Protein 3P1G (pdb70)

CATH classification: 3.30.420.10

Radius of gyration: 14.92 Å; Cα contacts (8 Å, |Δi|>4): 410; chains: 1; bounding box: 41×33×26 Å

Sequence (157 aa):
AETHGTRPDLTTDQPIPDADYTWYTDGSSFLQEGQRRAGAAVTTETEEVIWARALPAGTSAQRAEELIALTQALKMAEGKKLNVYTDSRYAFATAHVHSEGREIKNKNEILLALLKALFLPKRLSSIIHCPGHHQKGNSAEEARRGNRMADDQAARREAAMKAVVLET

InterPro domains:
  IPR000477 Reverse transcriptase domain [PF00078] (758-928)
  IPR000477 Reverse transcriptase domain [PS50878] (739-930)
  IPR000840 Gamma-retroviral matrix protein [PF01140] (2-110)
  IPR001584 Integrase, catalytic core [PF00665] (1444-1541)
  IPR001584 Integrase, catalytic core [PS50994] (1442-1600)
  IPR001878 Zinc finger, CCHC-type [PF00098] (501-517)
  IPR001878 Zinc finger, CCHC-type [PS50158] (502-517)
  IPR001878 Zinc finger, CCHC-type [SM00343] (501-517)
  IPR001969 Aspartic peptidase, active site [PS00141] (561-572)
  IPR001995 Peptidase A2A, retrovirus, catalytic [PS50175] (559-629)
  IPR002079 Gag polyprotein, inner coat protein p12 [PF01141] (130-213)
  IPR002156 Ribonuclease H domain [PF00075] (1175-1317)
  IPR002156 Ribonuclease H domain [PS50879] (1172-1318)
  IPR003036 Core shell protein Gag P30 [PF02093] (231-431)
  IPR008919 Retrovirus capsid, N-terminal [G3DSA:1.10.375.10] (214-344)
  IPR008919 Retrovirus capsid, N-terminal [SSF47943] (215-344)
  IPR0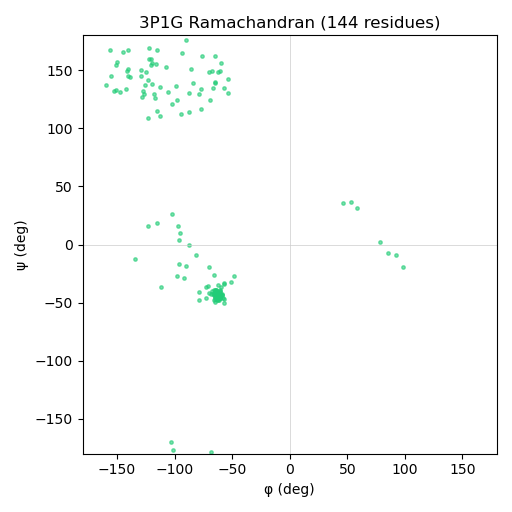10999 Retroviral matrix protein [SSF47836] (1-103)
  IPR012337 Ribonuclease H-like superfamily [SSF53098] (1176-1319)
  IPR012337 Ribonuclease H-like superfamily [SSF53098] (1440-1599)
  IPR018061 Retropepsins [PF00077] (547-638)

GO terms:
  GO:0042802 identical protein binding (F, IPI)

B-factor: mean 28.24, std 13.04, range [12.8, 76.07]

Organism: Xenotropic MuLV-related virus (isolate VP62) (NCBI:txid373193)

Structure (mmCIF, N/CA/C/O backbone):
data_3P1G
#
_entry.id   3P1G
#
_cell.length_a   37.530
_cell.length_b   37.530
_cell.length_c   100.720
_cell.angle_alpha   90.00
_cell.angle_beta   90.00
_cell.angle_gamma   90.00
#
_symmetry.space_group_name_H-M   'P 41'
#
loop_
_entity.id
_entity.type
_entity.pdbx_description
1 polymer 'Xenotropic Murine Leukemia Virus-Related Virus (XMRV) RNase H Domain'
2 non-polymer 'MAGNESIUM ION'
3 water water
#
loop_
_atom_site.group_PDB
_atom_site.id
_atom_site.type_symbol
_atom_site.label_atom_id
_atom_site.label_alt_id
_atom_site.label_comp_id
_atom_site.label_asym_id
_atom_site.label_entity_id
_atom_site.label_seq_id
_atom_site.pdbx_PDB_ins_code
_atom_site.Cartn_x
_atom_site.Cartn_y
_atom_site.Cartn_z
_atom_site.occupancy
_atom_site.B_iso_or_equiv
_atom_site.auth_seq_id
_atom_site.auth_comp_id
_atom_site.auth_asym_id
_atom_site.auth_atom_id
_atom_site.pdbx_PDB_model_num
ATOM 1 N N . ALA A 1 5 ? 11.392 1.741 35.659 1.00 62.74 500 ALA A N 1
ATOM 2 C CA . ALA A 1 5 ? 11.173 0.359 35.248 1.00 62.14 500 ALA A CA 1
ATOM 3 C C . ALA A 1 5 ? 10.828 -0.520 36.446 1.00 60.72 500 ALA A C 1
ATOM 4 O O . ALA A 1 5 ? 11.567 -0.560 37.432 1.00 61.06 500 ALA A O 1
ATOM 6 N N . GLU A 1 6 ? 9.702 -1.223 36.355 1.00 57.21 501 GLU A N 1
ATOM 7 C CA . GLU A 1 6 ? 9.242 -2.087 37.440 1.00 53.47 501 GLU A CA 1
ATOM 8 C C . GLU A 1 6 ? 10.266 -3.167 37.764 1.00 52.35 501 GLU A C 1
ATOM 9 O O . GLU A 1 6 ? 11.090 -3.522 36.921 1.00 51.91 501 GLU A O 1
ATOM 15 N N . THR A 1 7 ? 10.221 -3.678 38.991 1.00 50.55 502 THR A N 1
ATOM 16 C CA . THR A 1 7 ? 11.157 -4.713 39.418 1.00 48.67 502 THR A CA 1
ATOM 17 C C . THR A 1 7 ? 10.420 -5.977 39.853 1.00 44.46 502 THR A C 1
ATOM 18 O O . THR A 1 7 ? 9.233 -5.935 40.184 1.00 43.39 502 THR A O 1
ATOM 22 N N . HIS A 1 8 ? 11.138 -7.096 39.857 1.00 37.50 503 HIS A N 1
ATOM 23 C CA . HIS A 1 8 ? 10.559 -8.392 40.191 1.00 31.05 503 HIS A CA 1
ATOM 24 C C . HIS A 1 8 ? 9.325 -8.662 39.333 1.00 27.66 503 HIS A C 1
ATOM 25 O O . HIS A 1 8 ? 8.359 -9.245 39.802 1.00 26.44 503 HIS A O 1
ATOM 32 N N . GLY A 1 9 ? 9.364 -8.230 38.073 1.00 27.09 504 GLY A N 1
ATOM 33 C CA . GLY A 1 9 ? 8.282 -8.492 37.135 1.00 25.94 504 GLY A CA 1
ATOM 34 C C . GLY A 1 9 ? 8.616 -9.601 36.156 1.00 25.73 504 GLY A C 1
ATOM 35 O O . GLY A 1 9 ? 9.617 -10.301 36.316 1.00 26.32 504 GLY A O 1
ATOM 36 N N . THR A 1 10 ? 7.779 -9.770 35.135 1.00 21.68 505 THR A N 1
ATOM 37 C CA . THR A 1 10 ? 8.014 -10.794 34.128 1.00 22.50 505 THR A CA 1
ATOM 38 C C . THR A 1 10 ? 8.367 -10.217 32.767 1.00 22.54 505 THR A C 1
ATOM 39 O O . THR A 1 10 ? 9.283 -10.699 32.089 1.00 22.73 505 THR A O 1
ATOM 43 N N . ARG A 1 11 ? 7.735 -9.097 32.428 1.00 19.55 506 ARG A N 1
ATOM 44 C CA . ARG A 1 11 ? 8.071 -8.422 31.181 1.00 18.30 506 ARG A CA 1
ATOM 45 C C . ARG A 1 11 ? 8.722 -7.123 31.643 1.00 18.57 506 ARG A C 1
ATOM 46 O O . ARG A 1 11 ? 8.060 -6.253 32.210 1.00 19.26 506 ARG A O 1
ATOM 54 N N . PRO A 1 12 ? 10.039 -6.996 31.427 1.00 18.94 507 PRO A N 1
ATOM 55 C CA . PRO A 1 12 ? 10.777 -5.864 31.991 1.00 20.44 507 PRO A CA 1
ATOM 56 C C . PRO A 1 12 ? 10.265 -4.471 31.601 1.00 22.14 507 PRO A C 1
ATOM 57 O O . PRO A 1 12 ? 10.348 -3.562 32.430 1.00 23.12 507 PRO A O 1
ATOM 61 N N . ASP A 1 13 ? 9.726 -4.297 30.396 1.00 19.18 508 ASP A N 1
ATOM 62 C CA . ASP A 1 13 ? 9.274 -2.960 29.980 1.00 20.42 508 ASP A CA 1
ATOM 63 C C . ASP A 1 13 ? 7.773 -2.686 30.201 1.00 20.78 508 ASP A C 1
ATOM 64 O O . ASP A 1 13 ? 7.234 -1.670 29.737 1.00 22.14 508 ASP A O 1
ATOM 69 N N . LEU A 1 14 ? 7.105 -3.581 30.920 1.00 19.98 509 LEU A N 1
ATOM 70 C CA . LEU A 1 14 ? 5.697 -3.388 31.249 1.00 18.29 509 LEU A CA 1
ATOM 71 C C . LEU A 1 14 ? 5.553 -2.195 32.183 1.00 19.98 509 LEU A C 1
ATOM 72 O O . LEU A 1 14 ? 6.311 -2.058 33.145 1.00 23.07 509 LEU A O 1
ATOM 77 N N . THR A 1 15 ? 4.583 -1.330 31.904 1.00 19.12 510 THR A N 1
ATOM 78 C CA A THR A 1 15 ? 4.275 -0.190 32.765 0.52 19.87 510 THR A CA 1
ATOM 79 C CA B THR A 1 15 ? 4.297 -0.232 32.814 0.48 20.12 510 THR A CA 1
ATOM 80 C C . THR A 1 15 ? 2.827 -0.271 33.247 1.00 18.01 510 THR A C 1
ATOM 81 O O . THR A 1 15 ? 2.064 -1.114 32.786 1.00 17.49 510 THR A O 1
ATOM 88 N N . ASP A 1 16 ? 2.452 0.612 34.168 1.00 19.80 511 ASP A N 1
ATOM 89 C CA . ASP A 1 16 ? 1.089 0.624 34.706 1.00 19.45 511 ASP A CA 1
ATOM 90 C C . ASP A 1 16 ? 0.407 1.970 34.530 1.00 19.86 511 ASP A C 1
ATOM 91 O O . ASP A 1 16 ? -0.616 2.246 35.155 1.00 22.32 511 ASP A O 1
ATOM 96 N N . GLN A 1 17 ? 0.974 2.802 33.664 1.00 24.59 512 GLN A N 1
ATOM 97 C CA . GLN A 1 17 ? 0.359 4.072 33.301 1.00 28.14 512 GLN A CA 1
ATOM 98 C C . GLN A 1 17 ? 0.220 4.121 31.786 1.00 27.40 512 GLN A C 1
ATOM 99 O O . GLN A 1 17 ? 1.038 3.553 31.070 1.00 25.23 512 GLN A O 1
ATOM 105 N N . PRO A 1 18 ? -0.818 4.802 31.294 1.00 28.49 513 PRO A N 1
ATOM 106 C CA . PRO A 1 18 ? -1.078 4.812 29.851 1.00 28.27 513 PRO A CA 1
ATOM 107 C C . PRO A 1 18 ? 0.114 5.322 29.048 1.00 28.51 513 PRO A C 1
ATOM 108 O O . PRO A 1 18 ? 0.716 6.338 29.405 1.00 28.93 513 PRO A O 1
ATOM 112 N N . ILE A 1 19 ? 0.445 4.619 27.971 1.00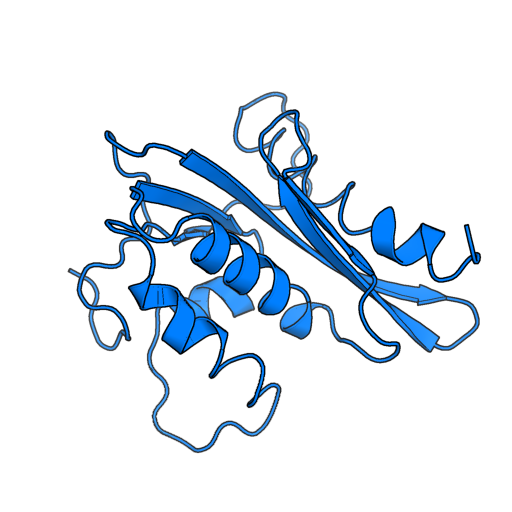 27.47 514 ILE A N 1
ATOM 113 C CA . ILE A 1 19 ? 1.483 5.068 27.053 1.00 30.57 514 ILE A CA 1
ATOM 114 C C . ILE A 1 19 ? 0.849 5.992 26.017 1.00 32.21 514 ILE A C 1
ATOM 115 O O . ILE A 1 19 ? -0.179 5.663 25.432 1.00 32.63 514 ILE A O 1
ATOM 120 N N . PRO A 1 20 ? 1.454 7.168 25.804 1.00 34.00 515 PRO A N 1
ATOM 121 C CA . PRO A 1 20 ? 0.922 8.206 24.914 1.00 35.44 515 PRO A CA 1
ATOM 122 C C . PRO A 1 20 ? 0.694 7.727 23.483 1.00 35.65 515 PRO A C 1
ATOM 123 O O . PRO A 1 20 ? -0.243 8.179 22.824 1.00 38.34 515 PRO A O 1
ATOM 127 N N . ASP A 1 21 ? 1.546 6.826 23.012 1.00 35.25 516 ASP A N 1
ATOM 128 C CA . ASP A 1 21 ? 1.540 6.426 21.610 1.00 35.03 516 ASP A CA 1
ATOM 129 C C . ASP A 1 21 ? 0.866 5.076 21.384 1.00 30.70 516 ASP A C 1
ATOM 130 O O . ASP A 1 21 ? 1.165 4.384 20.418 1.00 29.52 516 ASP A O 1
ATOM 135 N N . ALA A 1 22 ? -0.049 4.704 22.272 1.00 26.38 517 ALA A N 1
ATOM 136 C CA . ALA A 1 22 ? -0.754 3.438 22.127 1.00 22.22 517 ALA A CA 1
ATOM 137 C C . ALA A 1 22 ? -1.625 3.436 20.883 1.00 21.08 517 ALA A C 1
ATOM 138 O O . ALA A 1 22 ? -2.283 4.438 20.573 1.00 21.67 517 ALA A O 1
ATOM 140 N N . ASP A 1 23 ? -1.630 2.307 20.182 1.00 19.36 518 ASP A N 1
ATOM 141 C CA . ASP A 1 23 ? -2.585 2.078 19.101 1.00 19.57 518 ASP A CA 1
ATOM 142 C C . ASP A 1 23 ? -3.964 1.834 19.694 1.00 18.14 518 ASP A C 1
ATOM 143 O O . ASP A 1 23 ? -4.954 2.409 19.237 1.00 20.93 518 ASP A O 1
ATOM 148 N N . TYR A 1 24 ? -4.020 0.984 20.724 1.00 17.73 519 TYR A N 1
ATOM 149 C CA . TYR A 1 24 ? -5.288 0.508 21.256 1.00 17.26 519 TYR A CA 1
ATOM 150 C C . TYR A 1 24 ? -5.406 0.816 22.733 1.00 17.39 519 TYR A C 1
ATOM 151 O O . TYR A 1 24 ? -4.437 0.712 23.480 1.00 17.37 519 TYR A O 1
ATOM 160 N N . THR A 1 25 ? -6.611 1.189 23.134 1.00 17.73 520 THR A N 1
ATOM 161 C CA . THR A 1 25 ? -6.965 1.338 24.532 1.00 17.45 520 THR A CA 1
ATOM 162 C C . THR A 1 25 ? -8.163 0.442 24.794 1.00 16.20 520 THR A C 1
ATOM 163 O O . THR A 1 25 ? -9.287 0.718 24.333 1.00 17.30 520 THR A O 1
ATOM 167 N N . TRP A 1 26 ? -7.915 -0.637 25.533 1.00 15.84 521 TRP A N 1
ATOM 168 C CA . TRP A 1 26 ? -8.922 -1.668 25.738 1.00 14.93 521 TRP A CA 1
ATOM 169 C C . TRP A 1 26 ? -9.215 -1.879 27.213 1.00 13.99 521 TRP A C 1
ATOM 170 O O . TRP A 1 26 ? -8.407 -1.535 28.078 1.00 14.95 521 TRP A O 1
ATOM 181 N N . TYR A 1 27 ? -10.380 -2.459 27.476 1.00 13.30 522 TYR A N 1
ATOM 182 C CA . TYR A 1 27 ? -10.852 -2.728 28.833 1.00 13.15 522 TYR A CA 1
ATOM 183 C C . TYR A 1 27 ? -11.193 -4.197 28.939 1.00 13.53 522 TYR A C 1
ATOM 184 O O . TYR A 1 27 ? -11.799 -4.768 28.033 1.00 14.81 522 TYR A O 1
ATOM 193 N N . THR A 1 28 ? -10.806 -4.821 30.039 1.00 15.15 523 THR A N 1
ATOM 194 C CA . THR A 1 28 ? -11.099 -6.235 30.209 1.00 15.19 523 THR A CA 1
ATOM 195 C C . THR A 1 28 ? -11.937 -6.472 31.451 1.00 15.31 523 THR A C 1
ATOM 196 O O . THR A 1 28 ? -11.896 -5.694 32.412 1.00 19.80 523 THR A O 1
ATOM 200 N N . ASP A 1 29 ? -12.690 -7.565 31.437 1.00 15.48 524 ASP A N 1
ATOM 201 C CA . ASP A 1 29 ? -13.435 -7.972 32.615 1.00 16.40 524 ASP A CA 1
ATOM 202 C C . ASP A 1 29 ? -13.693 -9.464 32.592 1.00 16.63 524 ASP A C 1
ATOM 203 O O . ASP A 1 29 ? -13.884 -10.059 31.527 1.00 16.70 524 ASP A O 1
ATOM 208 N N . GLY A 1 30 ? -13.669 -10.066 33.776 1.00 17.42 525 GLY A N 1
ATOM 209 C CA . GLY A 1 30 ? -14.118 -11.430 33.967 1.00 17.85 525 GLY A CA 1
ATOM 210 C C . GLY A 1 30 ? -15.295 -11.394 34.918 1.00 21.58 525 GLY A C 1
ATOM 211 O O . GLY A 1 30 ? -15.220 -10.758 35.975 1.00 24.13 525 GLY A O 1
ATOM 212 N N . SER A 1 31 ? -16.383 -12.053 34.528 1.00 20.16 526 SER A N 1
ATOM 213 C CA . SER A 1 31 ? -17.606 -12.113 35.327 1.00 21.93 526 SER A CA 1
ATOM 214 C C . SER A 1 31 ? -17.817 -13.541 35.822 1.00 22.38 526 SER A C 1
ATOM 215 O O . SER A 1 31 ? -17.630 -14.486 35.071 1.00 23.41 526 SER A O 1
ATOM 218 N N . SER A 1 32 ? -18.165 -13.692 37.097 1.00 21.03 527 SER A N 1
ATOM 219 C CA . SER A 1 32 ? -18.481 -14.998 37.660 1.00 24.11 527 SER A CA 1
ATOM 220 C C . SER A 1 32 ? -19.631 -14.855 38.654 1.00 24.07 527 SER A C 1
ATOM 221 O O . SER A 1 32 ? -19.640 -13.948 39.487 1.00 27.07 527 SER A O 1
ATOM 224 N N . PHE A 1 33 ? -20.608 -15.743 38.559 1.00 22.95 528 PHE A N 1
ATOM 225 C CA . PHE A 1 33 ? -21.793 -15.643 39.403 1.00 20.81 528 PHE A CA 1
ATOM 226 C C . PHE A 1 33 ? -22.422 -17.018 39.532 1.00 20.91 528 PHE A C 1
ATOM 227 O O . PHE A 1 33 ? -22.067 -17.934 38.802 1.00 22.77 528 PHE A O 1
ATOM 235 N N . LEU A 1 34 ? -23.355 -17.173 40.462 1.00 20.86 529 LEU A N 1
ATOM 236 C CA . LEU A 1 34 ? -24.026 -18.460 40.620 1.00 22.39 529 LEU A CA 1
ATOM 237 C C . LEU A 1 34 ? -25.378 -18.446 39.917 1.00 24.06 529 LEU A C 1
ATOM 238 O O . LEU A 1 34 ? -26.117 -17.479 40.011 1.00 24.50 529 LEU A O 1
ATOM 243 N N . GLN A 1 35 ? -25.688 -19.518 39.202 1.00 27.90 530 GLN A N 1
ATOM 244 C CA . GLN A 1 35 ? -26.961 -19.615 38.504 1.00 34.80 530 GLN A CA 1
ATOM 245 C C . GLN A 1 35 ? -27.411 -21.058 38.484 1.00 39.28 530 GLN A C 1
ATOM 246 O O . GLN A 1 35 ? -26.635 -21.950 38.136 1.00 38.51 530 GLN A O 1
ATOM 252 N N . GLU A 1 36 ? -28.667 -21.283 38.854 1.00 44.19 531 GLU A N 1
ATOM 253 C CA . GLU A 1 36 ? -29.194 -22.633 38.986 1.00 49.30 531 GLU A CA 1
ATOM 254 C C . GLU A 1 36 ? -28.265 -23.575 39.750 1.00 49.05 531 GLU A C 1
ATOM 255 O O . GLU A 1 36 ? -28.123 -24.742 39.396 1.00 48.82 531 GLU A O 1
ATOM 261 N N . GLY A 1 37 ? -27.572 -23.055 40.746 1.00 47.72 532 GLY A N 1
ATOM 262 C CA . GLY A 1 37 ? -26.757 -23.880 41.622 1.00 46.66 532 GLY A CA 1
ATOM 263 C C . GLY A 1 37 ? -25.268 -23.936 41.317 1.00 46.18 532 GLY A C 1
ATOM 264 O O . GLY A 1 37 ? -24.481 -24.304 42.188 1.00 47.59 532 GLY A O 1
ATOM 265 N N . GLN A 1 38 ? -24.869 -23.578 40.099 1.00 42.11 533 GLN A N 1
ATOM 266 C CA . GLN A 1 38 ? -23.464 -23.698 39.702 1.00 39.15 533 GLN A CA 1
ATOM 267 C C . GLN A 1 38 ? -22.826 -22.350 39.390 1.00 34.17 533 GLN A C 1
ATOM 268 O O . GLN A 1 38 ? -23.515 -21.403 39.023 1.00 29.79 533 GLN A O 1
ATOM 274 N N . ARG A 1 39 ? -21.505 -22.279 39.519 1.00 31.91 534 ARG A N 1
ATOM 275 C CA . ARG A 1 39 ? -20.788 -21.058 39.178 1.00 28.75 534 ARG A CA 1
ATOM 276 C C . ARG A 1 39 ? -20.596 -20.932 37.673 1.00 26.06 534 ARG A C 1
ATOM 277 O O . ARG A 1 39 ? -20.135 -21.865 37.014 1.00 25.91 534 ARG A O 1
ATOM 285 N N . ARG A 1 40 ? -20.959 -19.771 37.142 1.00 22.05 535 ARG A N 1
ATOM 286 C CA . ARG A 1 40 ? -20.881 -19.498 35.710 1.00 22.04 535 ARG A CA 1
ATOM 287 C C . ARG A 1 40 ? -19.955 -18.324 35.507 1.00 21.34 535 ARG A C 1
ATOM 288 O O . ARG A 1 40 ? -19.780 -17.516 36.415 1.00 24.03 535 ARG A O 1
ATOM 296 N N . ALA A 1 41 ? -19.376 -18.210 34.317 1.00 20.54 536 ALA A N 1
ATOM 297 C CA . ALA A 1 41 ? -18.413 -17.143 34.067 1.00 18.75 536 ALA A CA 1
ATOM 298 C C . ALA A 1 41 ? -18.383 -16.683 32.616 1.00 18.10 536 ALA A C 1
ATOM 299 O O . ALA A 1 41 ? -18.771 -17.409 31.701 1.00 19.95 536 ALA A O 1
ATOM 301 N N . GLY A 1 42 ? -17.918 -15.456 32.423 1.00 17.29 537 GLY A N 1
ATOM 302 C CA . GLY A 1 42 ? -17.685 -14.922 31.095 1.00 17.96 537 GLY A CA 1
ATOM 303 C C . GLY A 1 42 ? -16.473 -14.014 31.134 1.00 16.13 537 GLY A C 1
ATOM 304 O O . GLY A 1 42 ? -16.010 -13.606 32.202 1.00 16.81 537 GLY A O 1
ATOM 305 N N . ALA A 1 43 ? -15.955 -13.689 29.958 1.00 16.33 538 ALA A N 1
ATOM 306 C CA . ALA A 1 43 ? -14.819 -12.782 29.852 1.00 15.05 538 ALA A CA 1
ATOM 307 C C . ALA A 1 43 ? -15.008 -11.886 28.641 1.00 14.64 538 ALA A C 1
ATOM 308 O O . ALA A 1 43 ? -15.625 -12.291 27.653 1.00 17.26 538 ALA A O 1
ATOM 310 N N . ALA 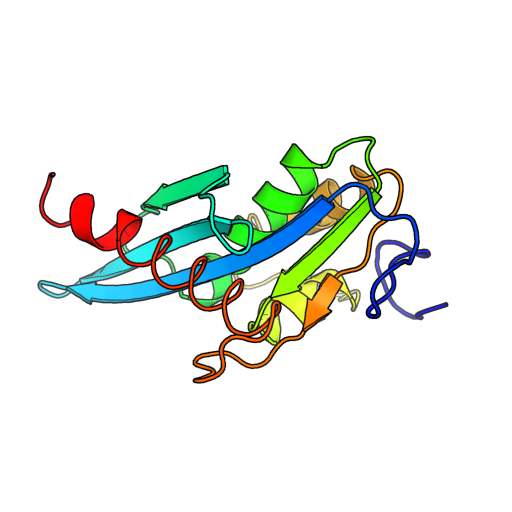A 1 44 ? -14.489 -10.666 28.707 1.00 13.22 539 ALA A N 1
ATOM 311 C CA . ALA A 1 44 ? -14.620 -9.745 27.578 1.00 14.14 539 ALA A CA 1
ATOM 312 C C . ALA A 1 44 ? -13.468 -8.766 27.489 1.00 14.05 539 ALA A C 1
ATOM 313 O O . ALA A 1 44 ? -12.826 -8.423 28.485 1.00 14.22 539 ALA A O 1
ATOM 315 N N . VAL A 1 45 ? -13.250 -8.306 26.261 1.00 14.89 540 VAL A N 1
ATOM 316 C CA . VAL A 1 45 ? -12.323 -7.242 25.945 1.00 14.18 540 VAL A CA 1
ATOM 317 C C . VAL A 1 45 ? -13.112 -6.240 25.112 1.00 13.60 540 VAL A C 1
ATOM 318 O O . VAL A 1 45 ? -13.729 -6.617 24.121 1.00 14.12 540 VAL A O 1
ATOM 322 N N . THR A 1 46 ? -13.115 -4.971 25.516 1.00 13.88 541 THR A N 1
ATOM 323 C CA . THR A 1 46 ? -13.924 -3.968 24.829 1.00 16.06 541 THR A CA 1
ATOM 324 C C . THR A 1 46 ? -13.206 -2.633 24.684 1.00 15.94 541 THR A C 1
ATOM 325 O O . THR A 1 46 ? -12.162 -2.410 25.297 1.00 15.99 541 THR A O 1
ATOM 329 N N . THR A 1 47 ? -13.759 -1.753 23.850 1.00 15.99 542 THR A N 1
ATOM 330 C CA . THR A 1 47 ? -13.408 -0.339 23.938 1.00 18.65 542 THR A CA 1
ATOM 331 C C . THR A 1 47 ? -14.567 0.330 24.666 1.00 22.46 542 THR A C 1
ATOM 332 O O . THR A 1 47 ? -15.434 -0.355 25.210 1.00 21.97 542 THR A O 1
ATOM 336 N N . GLU A 1 48 ? -14.556 1.619 24.833 1.00 24.91 543 GLU A N 1
ATOM 337 C CA . GLU A 1 48 ? -15.714 2.307 25.387 1.00 26.73 543 GLU A CA 1
ATOM 338 C C . GLU A 1 48 ? -17.065 1.965 24.769 1.00 29.10 543 GLU A C 1
ATOM 339 O O . GLU A 1 48 ? -18.100 2.082 25.422 1.00 31.35 543 GLU A O 1
ATOM 345 N N . THR A 1 49 ? -17.061 1.551 23.506 1.00 29.58 544 THR A N 1
ATOM 346 C CA . THR A 1 49 ? -18.318 1.385 22.777 1.00 32.27 544 THR A CA 1
ATOM 347 C C . THR A 1 49 ? -18.428 0.081 21.979 1.00 32.31 544 THR A C 1
ATOM 348 O O . THR A 1 49 ? -19.528 -0.319 21.586 1.00 35.14 544 THR A O 1
ATOM 352 N N . GLU A 1 50 ? -17.323 -0.630 21.810 1.00 29.69 545 GLU A N 1
ATOM 353 C CA A GLU A 1 50 ? -17.344 -1.784 20.939 0.55 28.49 545 GLU A CA 1
ATOM 354 C CA B GLU A 1 50 ? -17.297 -1.783 20.923 0.45 28.63 545 GLU A CA 1
ATOM 355 C C . GLU A 1 50 ? -17.001 -2.995 21.721 1.00 26.92 545 GLU A C 1
ATOM 356 O O . GLU A 1 50 ? -16.034 -2.872 22.419 1.00 22.96 545 GLU A O 1
ATOM 367 N N . VAL A 1 51 ? -17.559 -4.163 21.441 1.00 24.07 546 VAL A N 1
ATOM 368 C CA . VAL A 1 51 ? -17.092 -5.416 21.988 1.00 21.52 546 VAL A CA 1
ATOM 369 C C . VAL A 1 51 ? -16.124 -6.064 21.030 1.00 21.08 546 VAL A C 1
ATOM 370 O O . VAL A 1 51 ? -16.487 -6.479 19.969 1.00 24.68 546 VAL A O 1
ATOM 374 N N . ILE A 1 52 ? -14.875 -6.147 21.416 1.00 19.55 547 ILE A N 1
ATOM 375 C CA . ILE A 1 52 ? -13.889 -6.768 20.551 1.00 18.69 547 ILE A CA 1
ATOM 376 C C . ILE A 1 52 ? -13.994 -8.286 20.643 1.00 19.20 547 ILE A C 1
ATOM 377 O O . ILE A 1 52 ? -13.922 -8.986 19.635 1.00 21.44 547 ILE A O 1
ATOM 382 N N . TRP A 1 53 ? -14.204 -8.788 21.856 1.00 17.82 548 TRP A N 1
ATOM 383 C CA . TRP A 1 53 ? -14.274 -10.223 22.084 1.00 17.09 548 TRP A CA 1
ATOM 384 C C . TRP A 1 53 ? -14.998 -10.476 23.394 1.00 16.91 548 TRP A C 1
ATOM 385 O O . TRP A 1 53 ? -14.772 -9.773 24.374 1.00 16.21 548 TRP A O 1
ATOM 396 N N . ALA A 1 54 ? -15.892 -11.456 23.400 1.00 16.49 549 ALA A N 1
ATOM 397 C CA . ALA A 1 54 ? -16.559 -11.852 24.629 1.00 16.06 549 ALA A CA 1
ATOM 398 C C . ALA A 1 54 ? -16.962 -13.312 24.518 1.00 16.45 549 ALA A C 1
ATOM 399 O O . ALA A 1 54 ? -17.516 -13.734 23.502 1.00 19.15 549 ALA A O 1
ATOM 401 N N . ARG A 1 55 ? -16.666 -14.090 25.551 1.00 17.08 550 ARG A N 1
ATOM 402 C CA . ARG A 1 55 ? -17.018 -15.513 25.531 1.00 16.42 550 ARG A CA 1
ATOM 403 C C . ARG A 1 55 ? -17.500 -15.965 26.883 1.00 18.44 550 ARG A C 1
ATOM 404 O O . ARG A 1 55 ? -16.991 -15.524 27.912 1.00 18.52 550 ARG A O 1
ATOM 412 N N . ALA A 1 56 ? -18.462 -16.876 26.880 1.00 16.78 551 ALA A N 1
ATOM 413 C CA . ALA A 1 56 ? -18.761 -17.635 28.085 1.00 18.66 551 ALA A CA 1
ATOM 414 C C . ALA A 1 56 ? -17.621 -18.620 28.379 1.00 18.22 551 ALA A C 1
ATOM 415 O O . ALA A 1 56 ? -16.960 -19.127 27.461 1.00 20.05 551 ALA A O 1
ATOM 417 N N . LEU A 1 57 ? -17.404 -18.889 29.660 1.00 18.50 552 LEU A N 1
ATOM 418 C CA . LEU A 1 57 ? -16.355 -19.801 30.110 1.00 18.82 552 LEU A CA 1
ATOM 419 C C . LEU A 1 57 ? -16.982 -21.022 30.793 1.00 19.28 552 LEU A C 1
ATOM 420 O O . LEU A 1 57 ? -18.177 -21.031 31.076 1.00 20.45 552 LEU A O 1
ATOM 425 N N . PRO A 1 58 ? -16.184 -22.075 31.035 1.00 22.36 553 PRO A N 1
ATOM 426 C CA . PRO A 1 58 ? -16.736 -23.285 31.658 1.00 22.80 553 PRO A CA 1
ATOM 427 C C . PRO A 1 58 ? -17.330 -23.072 33.045 1.00 23.53 553 PRO A C 1
ATOM 428 O O . PRO A 1 58 ? -16.865 -22.223 33.803 1.00 23.51 553 PRO A O 1
ATOM 432 N N . ALA A 1 59 ? -18.347 -23.861 33.379 1.00 24.80 554 ALA A N 1
ATOM 433 C CA . ALA A 1 59 ? -18.898 -23.847 34.726 1.00 26.27 554 ALA A CA 1
ATOM 434 C C . ALA A 1 59 ? -17.785 -24.084 35.746 1.00 27.47 554 ALA A C 1
ATOM 435 O O . ALA A 1 59 ? -16.870 -24.871 35.506 1.00 29.88 554 ALA A O 1
ATOM 437 N N . GLY A 1 60 ? -17.868 -23.406 36.883 1.00 25.72 555 GLY A N 1
ATOM 438 C CA . GLY A 1 60 ? -16.868 -23.549 37.923 1.00 28.21 555 GLY A CA 1
ATOM 439 C C . GLY A 1 60 ? -15.748 -22.533 37.814 1.00 27.00 555 GLY A C 1
ATOM 440 O O . GLY A 1 60 ? -14.923 -22.420 38.725 1.00 30.75 555 GLY A O 1
ATOM 441 N N . THR A 1 61 ? -15.711 -21.787 36.708 1.00 25.30 556 THR A N 1
ATOM 442 C CA . THR A 1 61 ? -14.652 -20.802 36.510 1.00 24.62 556 THR A CA 1
ATOM 443 C C . THR A 1 61 ? -14.837 -19.652 37.484 1.00 22.19 556 THR A C 1
ATOM 444 O O . THR A 1 61 ? -15.907 -19.034 37.527 1.00 22.01 556 THR A O 1
ATOM 448 N N . SER A 1 62 ? -1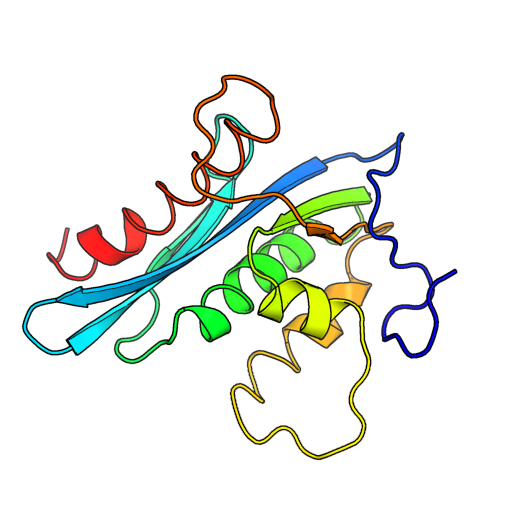3.797 -19.368 38.267 1.00 22.50 557 SER A N 1
ATOM 449 C CA . SER A 1 62 ? -13.846 -18.294 39.253 1.00 21.99 557 SER A CA 1
ATOM 450 C C . SER A 1 62 ? -13.719 -16.946 38.563 1.00 21.50 557 SER A C 1
ATOM 451 O O . SER A 1 62 ? -13.278 -16.867 37.406 1.00 21.29 557 SER A O 1
ATOM 454 N N . ALA A 1 63 ? -14.102 -15.886 39.272 1.00 23.32 558 ALA A N 1
ATOM 455 C CA . ALA A 1 63 ? -13.914 -14.530 38.770 1.00 22.64 558 ALA A CA 1
ATOM 456 C C . ALA A 1 63 ? -12.437 -14.258 38.497 1.00 22.79 558 ALA A C 1
ATOM 457 O O . ALA A 1 63 ? -12.093 -13.688 37.473 1.00 22.65 558 ALA A O 1
ATOM 459 N N . GLN A 1 64 ? -11.567 -14.676 39.412 1.00 22.17 559 GLN A N 1
ATOM 460 C CA . GLN A 1 64 ? -10.127 -14.483 39.236 1.00 22.20 559 GLN A CA 1
ATOM 461 C C . GLN A 1 64 ? -9.622 -15.135 37.958 1.00 20.36 559 GLN A C 1
ATOM 462 O O . GLN A 1 64 ? -8.851 -14.540 37.198 1.00 17.81 559 GLN A O 1
ATOM 468 N N . ARG A 1 65 ? -10.045 -16.368 37.719 1.00 19.16 560 ARG A N 1
ATOM 469 C CA . ARG A 1 65 ? -9.621 -17.048 36.516 1.00 18.33 560 ARG A CA 1
ATOM 470 C C . ARG A 1 65 ? -10.172 -16.357 35.270 1.00 17.78 560 ARG A C 1
ATOM 471 O O . ARG A 1 65 ? -9.457 -16.187 34.290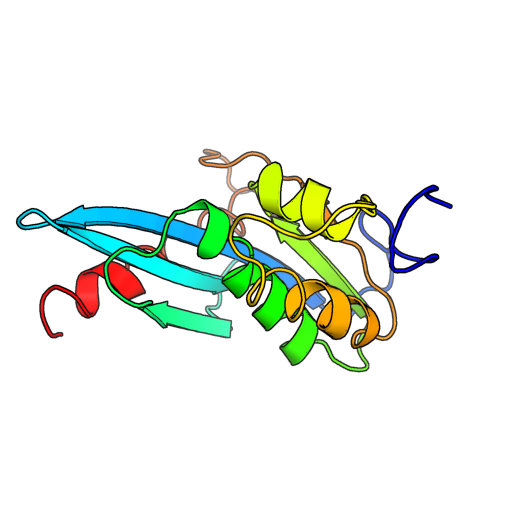 1.00 16.76 560 ARG A O 1
ATOM 479 N N . ALA A 1 66 ? -11.437 -15.944 35.320 1.00 16.77 561 ALA A N 1
ATOM 480 C CA . ALA A 1 66 ? -12.048 -15.250 34.198 1.00 17.81 561 ALA A CA 1
ATOM 481 C C . ALA A 1 66 ? -11.297 -13.946 33.883 1.00 16.17 561 ALA A C 1
ATOM 482 O O . ALA A 1 66 ? -11.114 -13.591 32.712 1.00 15.88 561 ALA A O 1
ATOM 484 N N . GLU A 1 67 ? -10.860 -13.242 34.927 1.00 16.51 562 GLU A N 1
ATOM 485 C CA A GLU A 1 67 ? -10.115 -11.996 34.739 0.76 17.46 562 GLU A CA 1
ATOM 486 C CA B GLU A 1 67 ? -10.099 -12.003 34.780 0.24 17.09 562 GLU A CA 1
ATOM 487 C C . GLU A 1 67 ? -8.765 -12.249 34.078 1.00 15.56 562 GLU A C 1
ATOM 488 O O . GLU A 1 67 ? -8.339 -11.457 33.223 1.00 16.36 562 GLU A O 1
ATOM 499 N N . LEU A 1 68 ? -8.088 -13.337 34.459 1.00 16.13 563 LEU A N 1
ATOM 500 C CA . LEU A 1 68 ? -6.833 -13.699 33.803 1.00 14.76 563 LEU A CA 1
ATOM 501 C C . LEU A 1 68 ? -7.081 -13.976 32.327 1.00 15.82 563 LEU A C 1
ATOM 502 O O . LEU A 1 68 ? -6.345 -13.511 31.462 1.00 16.36 563 LEU A O 1
ATOM 507 N N . ILE A 1 69 ? -8.111 -14.770 32.047 1.00 15.63 564 ILE A N 1
ATOM 508 C CA . ILE A 1 69 ? -8.456 -15.119 30.674 1.00 15.93 564 ILE A CA 1
ATOM 509 C C . ILE A 1 69 ? -8.765 -13.893 29.803 1.00 15.77 564 ILE A C 1
ATOM 510 O O . ILE A 1 69 ? -8.324 -13.814 28.663 1.00 16.12 564 ILE A O 1
ATOM 515 N N . ALA A 1 70 ? -9.510 -12.935 30.340 1.00 14.83 565 ALA A N 1
ATOM 516 C CA . ALA A 1 70 ? -9.862 -11.741 29.573 1.00 15.84 565 ALA A CA 1
ATOM 517 C C . ALA A 1 70 ? -8.618 -10.925 29.256 1.00 15.29 565 ALA A C 1
ATOM 518 O O . ALA A 1 70 ? -8.427 -10.458 28.129 1.00 16.47 565 ALA A O 1
ATOM 520 N N . LEU A 1 71 ? -7.767 -10.738 30.261 1.00 14.96 566 LEU A N 1
ATOM 521 C CA . LEU A 1 71 ? -6.544 -9.983 30.067 1.00 14.52 566 LEU A CA 1
ATOM 522 C C . LEU A 1 71 ? -5.625 -10.681 29.050 1.00 14.57 566 LEU A C 1
ATOM 523 O O . LEU A 1 71 ? -5.018 -10.024 28.208 1.00 15.76 566 LEU A O 1
ATOM 528 N N . THR A 1 72 ? -5.521 -12.011 29.138 1.00 14.64 567 THR A N 1
ATOM 529 C CA . THR A 1 72 ? -4.707 -12.787 28.196 1.00 16.62 567 THR A CA 1
ATOM 530 C C . THR A 1 72 ? -5.179 -12.574 26.762 1.00 15.97 567 THR A C 1
ATOM 531 O O . THR A 1 72 ? -4.373 -12.389 25.854 1.00 16.59 567 THR A O 1
ATOM 535 N N . GLN A 1 73 ? -6.491 -12.583 26.563 1.00 16.38 568 GLN A N 1
ATOM 536 C CA . GLN A 1 73 ? -7.056 -12.396 25.223 1.00 16.72 568 GLN A CA 1
ATOM 537 C C . GLN A 1 73 ? -6.734 -11.013 24.656 1.00 16.06 568 GLN A C 1
ATOM 538 O O . GLN A 1 73 ? -6.429 -10.872 23.460 1.00 16.85 568 GLN A O 1
ATOM 544 N N . ALA A 1 74 ? -6.782 -9.988 25.504 1.00 15.53 569 ALA A N 1
ATOM 545 C CA . ALA A 1 74 ? -6.421 -8.649 25.055 1.00 15.64 569 ALA A CA 1
ATOM 546 C C . ALA A 1 74 ? -4.978 -8.620 24.563 1.00 14.45 569 ALA A C 1
ATOM 547 O O . ALA A 1 74 ? -4.679 -8.031 23.524 1.00 17.18 569 ALA A O 1
ATOM 549 N N . LEU A 1 75 ? -4.086 -9.235 25.325 1.00 16.03 570 LEU A N 1
ATOM 550 C CA . LEU A 1 75 ? -2.670 -9.237 24.972 1.00 16.80 570 LEU A CA 1
ATOM 551 C C . LEU A 1 75 ? -2.462 -9.957 23.641 1.00 17.92 570 LEU A C 1
ATOM 552 O O . LEU A 1 75 ? -1.724 -9.493 22.782 1.00 19.27 570 LEU A O 1
ATOM 557 N N . LYS A 1 76 ? -3.120 -11.096 23.472 1.00 17.32 571 LYS A N 1
ATOM 558 C CA . LYS A 1 76 ? -3.019 -11.849 22.225 1.00 20.19 571 LYS A CA 1
ATOM 559 C C . LYS A 1 76 ? -3.499 -11.042 21.019 1.00 19.41 571 LYS A C 1
ATOM 560 O O . LYS A 1 76 ? -2.839 -11.006 19.970 1.00 20.29 571 LYS A O 1
ATOM 566 N N . MET A 1 77 ? -4.648 -10.394 21.153 1.00 17.97 572 MET A N 1
ATOM 567 C CA . MET A 1 77 ? -5.207 -9.669 20.012 1.00 18.80 572 MET A CA 1
ATOM 568 C C . MET A 1 77 ? -4.392 -8.425 19.660 1.00 18.34 572 MET A C 1
ATOM 569 O O . MET A 1 77 ? -4.480 -7.907 18.537 1.00 20.66 572 MET A O 1
ATOM 574 N N . ALA A 1 78 ? -3.586 -7.958 20.612 1.00 18.02 573 ALA A N 1
ATOM 575 C CA . ALA A 1 78 ? -2.756 -6.777 20.410 1.00 16.88 573 ALA A CA 1
ATOM 576 C C . ALA A 1 78 ? -1.327 -7.142 20.008 1.00 17.94 573 ALA A C 1
ATOM 577 O O . ALA A 1 78 ? -0.439 -6.299 20.063 1.00 18.70 573 ALA A O 1
ATOM 579 N N . GLU A 1 79 ? -1.111 -8.388 19.591 1.00 18.25 574 GLU A N 1
ATOM 580 C CA . GLU A 1 79 ? 0.235 -8.816 19.213 1.00 19.30 574 GLU A CA 1
ATOM 581 C C . GLU A 1 79 ? 0.804 -7.858 18.177 1.00 18.80 574 GLU A C 1
ATOM 582 O O . GLU A 1 79 ? 0.131 -7.527 17.195 1.00 21.12 574 GLU A O 1
ATOM 588 N N . GLY A 1 80 ? 2.027 -7.392 18.409 1.00 17.27 575 GLY A N 1
ATOM 589 C CA . GLY A 1 80 ? 2.700 -6.518 17.457 1.00 19.70 575 GLY A CA 1
ATOM 590 C C . GLY A 1 80 ? 2.279 -5.055 17.464 1.00 20.84 575 GLY A C 1
ATOM 591 O O . GLY A 1 80 ? 2.780 -4.263 16.668 1.00 23.08 575 GLY A O 1
ATOM 592 N N . LYS A 1 81 ? 1.369 -4.696 18.368 1.00 19.60 576 LYS A N 1
ATOM 593 C CA . LYS A 1 81 ? 0.825 -3.343 18.449 1.00 20.38 576 LYS A CA 1
ATOM 594 C C . LYS A 1 81 ? 1.084 -2.773 19.845 1.00 18.61 576 LYS A C 1
ATOM 595 O O . LYS A 1 81 ? 1.493 -3.505 20.748 1.00 18.11 576 LYS A O 1
ATOM 601 N N . LYS A 1 82 ? 0.858 -1.471 20.019 1.00 16.93 577 LYS A N 1
ATOM 602 C CA . LYS A 1 82 ? 1.053 -0.836 21.315 1.00 17.45 577 LYS A CA 1
ATOM 603 C C . LYS A 1 82 ? -0.301 -0.736 22.013 1.00 17.13 577 LYS A C 1
ATOM 604 O O . LYS A 1 82 ? -1.246 -0.187 21.454 1.00 18.11 577 LYS A O 1
ATOM 610 N N . LEU A 1 83 ? -0.379 -1.286 23.225 1.00 15.48 578 LEU A N 1
ATOM 611 C CA . LEU A 1 83 ? -1.640 -1.470 23.940 1.00 16.32 578 LEU A CA 1
ATOM 612 C C . LEU A 1 83 ? -1.640 -0.864 25.346 1.00 14.62 578 LEU A C 1
ATOM 613 O O . LEU A 1 83 ? -0.738 -1.137 26.147 1.00 16.06 578 LEU A O 1
ATOM 618 N N . ASN A 1 84 ? -2.665 -0.065 25.635 1.00 14.83 579 ASN A N 1
ATOM 619 C CA . ASN A 1 84 ? -3.034 0.283 27.003 1.00 15.64 579 ASN A CA 1
ATOM 620 C C . ASN A 1 84 ? -4.240 -0.576 27.331 1.00 16.59 579 ASN A C 1
ATOM 621 O O . ASN A 1 84 ? -5.253 -0.517 26.629 1.00 17.03 579 ASN A O 1
ATOM 626 N N . VAL A 1 85 ? -4.147 -1.399 28.371 1.00 14.59 580 VAL A N 1
ATOM 627 C CA . VAL A 1 85 ? -5.296 -2.211 28.738 1.00 15.19 580 VAL A CA 1
ATOM 628 C C . VAL A 1 85 ? -5.636 -2.045 30.214 1.00 14.02 580 VAL A C 1
ATOM 629 O O . VAL A 1 85 ? -4.753 -2.064 31.076 1.00 16.45 580 VAL A O 1
ATOM 633 N N . TYR A 1 86 ? -6.913 -1.816 30.478 1.00 15.42 581 TYR A N 1
ATOM 634 C CA . TYR A 1 86 ? -7.408 -1.545 31.829 1.00 17.37 581 TYR A CA 1
ATOM 635 C C . TYR A 1 86 ? -8.147 -2.744 32.390 1.00 18.97 581 TYR A C 1
ATOM 636 O O . TYR A 1 86 ? -9.032 -3.286 31.738 1.00 20.68 581 TYR A O 1
ATOM 645 N N . THR A 1 87 ? -7.809 -3.126 33.616 1.00 18.49 582 THR A N 1
ATOM 646 C CA . THR A 1 87 ? -8.532 -4.174 34.326 1.00 18.50 582 THR A CA 1
ATOM 647 C C . THR A 1 87 ? -8.905 -3.635 35.709 1.00 18.65 582 THR A C 1
ATOM 648 O O . THR A 1 87 ? -8.153 -2.840 36.281 1.00 18.38 582 THR A O 1
ATOM 652 N N . ASP A 1 88 ? -10.063 -4.027 36.237 1.00 19.87 583 ASP A N 1
ATOM 653 C CA . ASP A 1 88 ? -10.397 -3.646 37.612 1.00 19.37 583 ASP A CA 1
ATOM 654 C C . ASP A 1 88 ? -10.031 -4.755 38.598 1.00 20.62 583 ASP A C 1
ATOM 655 O O . ASP A 1 88 ? -10.289 -4.641 39.804 1.00 23.42 583 ASP A O 1
ATOM 660 N N . SER A 1 89 ? -9.411 -5.813 38.084 1.00 17.21 584 SER A N 1
ATOM 661 C CA . SER A 1 89 ? -9.007 -6.948 38.914 1.00 17.93 584 SER A CA 1
ATOM 662 C C . SER A 1 89 ? -7.623 -6.733 39.526 1.00 17.65 584 SER A C 1
ATOM 663 O O . SER A 1 89 ? -6.625 -6.690 38.808 1.00 18.15 584 SER A O 1
ATOM 666 N N . ARG A 1 90 ? -7.553 -6.610 40.848 1.00 17.33 585 ARG A N 1
ATOM 667 C CA . ARG A 1 90 ? -6.260 -6.530 41.513 1.00 17.05 585 ARG A CA 1
ATOM 668 C C . ARG A 1 90 ? -5.466 -7.812 41.294 1.00 18.51 585 ARG A C 1
ATOM 669 O O . ARG A 1 90 ? -4.241 -7.786 41.167 1.00 18.16 585 ARG A O 1
ATOM 677 N N . TYR A 1 91 ? -6.173 -8.938 41.242 1.00 18.63 586 TYR A N 1
ATOM 678 C CA . TYR A 1 91 ? -5.528 -10.234 41.050 1.00 18.23 586 TYR A CA 1
ATOM 679 C C . TYR A 1 91 ? -4.851 -10.334 39.689 1.00 17.21 586 TYR A C 1
ATOM 680 O O . TYR A 1 91 ? -3.691 -10.733 39.590 1.00 18.12 586 TYR A O 1
ATOM 689 N N . ALA A 1 92 ? -5.577 -9.979 38.640 1.00 16.91 587 ALA A N 1
ATOM 690 C CA . ALA A 1 92 ? -5.001 -10.033 37.300 1.00 15.75 587 ALA A CA 1
ATOM 691 C C . ALA A 1 92 ? -3.853 -9.031 37.151 1.00 15.31 587 ALA A C 1
ATOM 692 O O . ALA A 1 92 ? -2.816 -9.342 36.561 1.00 15.05 587 ALA A O 1
ATOM 694 N N . PHE A 1 93 ? -4.043 -7.826 37.679 1.00 15.64 588 PHE A N 1
ATOM 695 C CA . PHE A 1 93 ? -2.972 -6.823 37.658 1.00 14.03 588 PHE A CA 1
ATOM 696 C C . PHE A 1 93 ? -1.706 -7.350 38.336 1.00 15.15 588 PHE A C 1
ATOM 697 O O . PHE A 1 93 ? -0.618 -7.262 37.779 1.00 15.00 588 PHE A O 1
ATOM 705 N N . ALA A 1 94 ? -1.845 -7.884 39.544 1.00 15.61 589 ALA A N 1
ATOM 706 C CA . ALA A 1 94 ? -0.677 -8.377 40.279 1.00 16.25 589 ALA A CA 1
ATOM 707 C C . ALA A 1 94 ? -0.032 -9.585 39.598 1.00 15.79 589 ALA A C 1
ATOM 708 O O . ALA A 1 94 ? 1.194 -9.713 39.556 1.00 17.07 589 ALA A O 1
ATOM 710 N N . THR A 1 95 ? -0.857 -10.474 39.058 1.00 16.14 590 THR A N 1
ATOM 711 C CA . THR A 1 95 ? -0.322 -11.624 38.342 1.00 17.59 590 THR A CA 1
ATOM 712 C C . THR A 1 95 ? 0.511 -11.165 37.138 1.00 16.29 590 THR A C 1
ATOM 713 O O . THR A 1 95 ? 1.574 -11.730 36.858 1.00 16.50 590 THR A O 1
ATOM 717 N N . ALA A 1 96 ? 0.044 -10.134 36.439 1.00 15.98 591 ALA A N 1
ATOM 718 C CA . ALA A 1 96 ? 0.778 -9.627 35.280 1.00 15.56 591 ALA A CA 1
ATOM 719 C C . ALA A 1 96 ? 2.044 -8.870 35.654 1.00 14.78 591 ALA A C 1
ATOM 720 O O . ALA A 1 96 ? 3.057 -8.957 34.949 1.00 18.78 591 ALA A O 1
ATOM 722 N N . HIS A 1 97 ? 1.991 -8.130 36.761 1.00 14.98 592 HIS A N 1
ATOM 723 C CA . HIS A 1 97 ? 3.076 -7.212 37.115 1.00 15.98 592 HIS A CA 1
ATOM 724 C C . HIS A 1 97 ? 4.168 -7.794 38.010 1.00 17.04 592 HIS A C 1
ATOM 725 O O . HIS A 1 97 ? 5.313 -7.320 37.973 1.00 19.76 592 HIS A O 1
ATOM 732 N N . VAL A 1 98 ? 3.812 -8.776 38.840 1.00 16.52 593 VAL A N 1
ATOM 733 C CA . VAL A 1 98 ? 4.735 -9.306 39.841 1.00 18.84 593 VAL A CA 1
ATOM 734 C C . VAL A 1 98 ? 5.041 -10.771 39.596 1.00 18.50 593 VAL A C 1
ATOM 735 O O . VAL A 1 98 ? 4.152 -11.615 39.519 1.00 19.85 593 VAL A O 1
ATOM 739 N N . HIS A 1 99 ? 6.325 -11.070 39.506 1.00 20.29 594 HIS A N 1
ATOM 740 C CA . HIS A 1 99 ? 6.788 -12.415 39.295 1.00 22.31 594 HIS A CA 1
ATOM 741 C C . HIS A 1 99 ? 6.698 -13.214 40.605 1.00 21.58 594 HIS A C 1
ATOM 742 O O . HIS A 1 99 ? 7.054 -12.706 41.675 1.00 24.09 594 HIS A O 1
ATOM 749 N N . SER A 1 100 ? 6.174 -14.436 40.534 1.00 20.43 606 SER A N 1
ATOM 750 C CA . SER A 1 100 ? 6.156 -15.317 41.709 1.00 22.88 606 SER A CA 1
ATOM 751 C C . SER A 1 100 ? 7.174 -16.434 41.532 1.00 22.31 606 SER A C 1
ATOM 752 O O . SER A 1 100 ? 7.501 -16.808 40.406 1.00 23.58 606 SER A O 1
ATOM 755 N N . GLU A 1 101 ? 7.696 -16.957 42.639 1.00 22.21 607 GLU A N 1
ATOM 756 C CA . GLU A 1 101 ? 8.801 -17.920 42.580 1.00 25.34 607 GLU A CA 1
ATOM 757 C C . GLU A 1 101 ? 8.402 -19.386 42.685 1.00 30.60 607 GLU A C 1
ATOM 758 O O . GLU A 1 101 ? 9.118 -20.256 42.189 1.00 30.71 607 GLU A O 1
ATOM 764 N N . GLY A 1 102 ? 7.283 -19.661 43.346 1.00 34.51 608 GLY A N 1
ATOM 765 C CA . GLY A 1 102 ? 6.899 -21.033 43.621 1.00 39.05 608 GLY A CA 1
ATOM 766 C C . GLY A 1 102 ? 6.045 -21.663 42.539 1.00 42.72 608 GLY A C 1
ATOM 767 O O . GLY A 1 102 ? 5.680 -21.011 41.560 1.00 41.45 608 GLY A O 1
ATOM 768 N N . ARG A 1 103 ? 5.731 -22.942 42.712 1.00 46.72 609 ARG A N 1
ATOM 769 C CA . ARG A 1 103 ? 4.810 -23.618 41.813 1.00 50.37 609 ARG A CA 1
ATOM 770 C C . ARG A 1 103 ? 3.443 -22.968 41.961 1.00 49.42 609 ARG A C 1
ATOM 771 O O . ARG A 1 103 ? 3.034 -22.611 43.065 1.00 48.69 609 ARG A O 1
ATOM 779 N N . GLU A 1 104 ? 2.748 -22.793 40.845 1.00 48.54 610 GLU A N 1
ATOM 780 C CA . GLU A 1 104 ? 1.413 -22.212 40.868 1.00 47.53 610 GLU A CA 1
ATOM 781 C C . GLU A 1 104 ? 0.385 -23.248 41.336 1.00 47.72 610 GLU A C 1
ATOM 782 O O . GLU A 1 104 ? 0.185 -24.267 40.679 1.00 46.81 610 GLU A O 1
ATOM 788 N N . ILE A 1 105 ? -0.257 -22.983 42.474 1.00 48.87 611 ILE A N 1
ATOM 789 C CA . ILE A 1 105 ? -1.184 -23.943 43.081 1.00 50.10 611 ILE A CA 1
ATOM 790 C C . ILE A 1 105 ? -2.628 -23.775 42.610 1.00 48.36 611 ILE A C 1
ATOM 791 O O . ILE A 1 105 ? -3.449 -24.684 42.765 1.00 49.83 611 ILE A O 1
ATOM 796 N N . LYS A 1 106 ? -2.941 -22.612 42.050 1.00 43.36 612 LYS A N 1
ATOM 797 C CA . LYS A 1 106 ? -4.262 -22.376 41.487 1.00 38.71 612 LYS A CA 1
ATOM 798 C C . LYS A 1 106 ? -4.118 -21.618 40.176 1.00 35.21 612 LYS A C 1
ATOM 799 O O . LYS A 1 106 ? -3.227 -20.779 40.031 1.00 33.46 612 LYS A O 1
ATOM 805 N N . ASN A 1 107 ? -4.982 -21.931 39.218 1.00 28.53 613 ASN A N 1
ATOM 806 C CA . ASN A 1 107 ? -4.970 -21.240 37.932 1.00 25.21 613 ASN A CA 1
ATOM 807 C C . ASN A 1 107 ? -3.638 -21.355 37.206 1.00 25.13 613 ASN A C 1
ATOM 808 O O . ASN A 1 107 ? -3.251 -20.448 36.473 1.00 23.01 613 ASN A O 1
ATOM 813 N N . LYS A 1 108 ? -2.922 -22.460 37.389 1.00 26.60 614 LYS A N 1
ATOM 814 C CA . LYS A 1 108 ? -1.590 -22.535 36.787 1.00 26.37 614 LYS A CA 1
ATOM 815 C C . LYS A 1 108 ? -1.604 -22.420 35.258 1.00 25.28 614 LYS A C 1
ATOM 816 O O . LYS A 1 108 ? -0.749 -21.747 34.675 1.00 26.85 614 LYS A O 1
ATOM 822 N N . ASN A 1 109 ? -2.568 -23.057 34.605 1.00 26.50 615 ASN A N 1
ATOM 823 C CA . ASN A 1 109 ? -2.654 -22.985 33.149 1.00 25.70 615 ASN A CA 1
ATOM 824 C C . ASN A 1 109 ? -2.918 -21.560 32.660 1.00 23.65 615 ASN A C 1
ATOM 825 O O . ASN A 1 109 ? -2.292 -21.085 31.707 1.00 23.07 615 ASN A O 1
ATOM 830 N N . GLU A 1 110 ? -3.841 -20.875 33.328 1.00 21.82 616 GLU A N 1
ATOM 831 C CA . GLU A 1 110 ? -4.220 -19.524 32.932 1.00 20.80 616 GLU A CA 1
ATOM 832 C C . GLU A 1 110 ? -3.117 -18.507 33.232 1.00 19.84 616 GLU A C 1
ATOM 833 O O . GLU A 1 110 ? -2.907 -17.567 32.469 1.00 20.00 616 GLU A O 1
ATOM 839 N N . ILE A 1 111 ? -2.402 -18.701 34.336 1.00 19.53 617 ILE A N 1
ATOM 840 C CA . ILE A 1 111 ? -1.252 -17.849 34.644 1.00 18.50 617 ILE A CA 1
ATOM 841 C C . ILE A 1 111 ? -0.146 -17.989 33.596 1.00 19.86 617 ILE A C 1
ATOM 842 O O . ILE A 1 111 ? 0.352 -16.993 33.088 1.00 19.43 617 ILE A O 1
ATOM 847 N N . LEU A 1 112 ? 0.214 -19.220 33.245 1.00 21.19 618 LEU A N 1
ATOM 848 C CA A LEU A 1 112 ? 1.250 -19.425 32.243 0.36 21.96 618 LEU A CA 1
ATOM 849 C CA B LEU A 1 112 ? 1.234 -19.461 32.231 0.64 21.42 618 LEU A CA 1
ATOM 850 C C . LEU A 1 112 ? 0.860 -18.802 30.906 1.00 20.63 618 LEU A C 1
ATOM 851 O O . LEU A 1 112 ? 1.698 -18.185 30.237 1.00 20.91 618 LEU A O 1
ATOM 860 N N . ALA A 1 113 ? -0.409 -18.933 30.528 1.00 20.04 619 ALA A N 1
ATOM 861 C CA . ALA A 1 113 ? -0.876 -18.366 29.267 1.00 19.85 619 ALA A CA 1
ATOM 862 C C . ALA A 1 113 ? -0.793 -16.844 29.302 1.00 18.01 619 ALA A C 1
ATOM 863 O O . ALA A 1 113 ? -0.416 -16.206 28.315 1.00 19.01 619 ALA A O 1
ATOM 865 N N . LEU A 1 114 ? -1.130 -16.26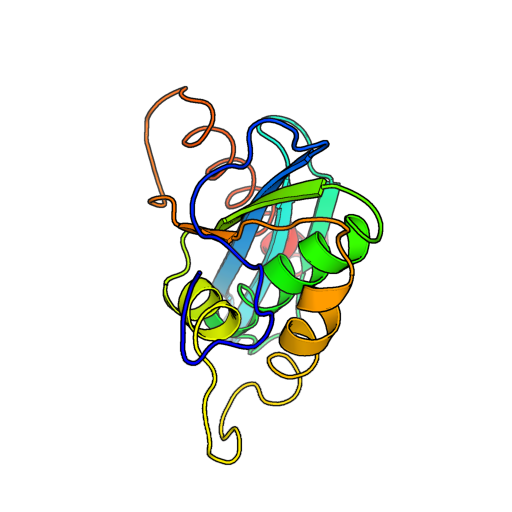2 30.445 1.00 16.89 620 LEU A N 1
ATOM 866 C CA . LEU A 1 114 ? -1.025 -14.814 30.587 1.00 16.94 620 LEU A CA 1
ATOM 867 C C . LEU A 1 114 ? 0.422 -14.356 30.496 1.00 17.15 620 LEU A C 1
ATOM 868 O O . LEU A 1 114 ? 0.730 -13.376 29.809 1.00 16.82 620 LEU A O 1
ATOM 873 N N . LEU A 1 115 ? 1.317 -15.056 31.185 1.00 17.39 621 LEU A N 1
ATOM 874 C CA . LEU A 1 115 ? 2.717 -14.646 31.203 1.00 16.89 621 LEU A CA 1
ATOM 875 C C . LEU A 1 115 ? 3.327 -14.705 29.800 1.00 17.63 621 LEU A C 1
ATOM 876 O O . LEU A 1 115 ? 4.073 -13.810 29.404 1.00 18.13 621 LEU A O 1
ATOM 881 N N . LYS A 1 116 ? 2.984 -15.743 29.036 1.00 18.27 622 LYS A N 1
ATOM 882 C CA . LYS A 1 116 ? 3.436 -15.846 27.647 1.00 20.32 622 LYS A CA 1
ATOM 883 C C . LYS A 1 116 ? 2.906 -14.685 26.809 1.00 19.75 622 LYS A C 1
ATOM 884 O O . LYS A 1 116 ? 3.635 -14.071 26.019 1.00 20.77 622 LYS A O 1
ATOM 890 N N . ALA A 1 117 ? 1.624 -14.394 26.990 1.00 17.58 623 ALA A N 1
ATOM 891 C CA . ALA A 1 117 ? 0.955 -13.355 26.214 1.00 16.89 623 ALA A CA 1
ATOM 892 C C . ALA A 1 117 ? 1.504 -11.948 26.500 1.00 15.79 623 ALA A C 1
ATOM 893 O O . ALA A 1 117 ? 1.414 -11.058 25.654 1.00 16.65 623 ALA A O 1
ATOM 895 N N . LEU A 1 118 ? 2.068 -11.739 27.690 1.00 17.27 624 LEU A N 1
ATOM 896 C CA . LEU A 1 118 ? 2.648 -10.442 28.041 1.00 17.41 624 LEU A CA 1
ATOM 897 C C . LEU A 1 118 ? 3.617 -9.963 26.976 1.00 17.29 624 LEU A C 1
ATOM 898 O O . LEU A 1 118 ? 3.774 -8.758 26.768 1.00 19.58 624 LEU A O 1
ATOM 903 N N . PHE A 1 119 ? 4.288 -10.908 26.329 1.00 17.92 625 PHE A N 1
ATOM 904 C CA . PHE A 1 119 ? 5.357 -10.568 25.386 1.00 19.38 625 PHE A CA 1
ATOM 905 C C . PHE A 1 119 ? 4.901 -10.309 23.949 1.00 19.59 625 PHE A C 1
ATOM 906 O O . PHE A 1 119 ? 5.725 -9.984 23.100 1.00 22.03 625 PHE A O 1
ATOM 914 N N . LEU A 1 120 ? 3.600 -10.424 23.688 1.00 18.18 626 LEU A N 1
ATOM 915 C CA . LEU A 1 120 ? 3.094 -10.291 22.327 1.00 18.37 626 LEU A CA 1
ATOM 916 C C . LEU A 1 120 ? 2.965 -8.839 21.832 1.00 17.88 626 LEU A C 1
ATOM 917 O O . LEU A 1 120 ? 3.401 -8.527 20.721 1.00 19.91 626 LEU A O 1
ATOM 922 N N . PRO A 1 121 ? 2.360 -7.948 22.636 1.00 17.85 627 PRO A N 1
ATOM 923 C CA . PRO A 1 121 ? 2.292 -6.556 22.179 1.00 17.02 627 PRO A CA 1
ATOM 924 C C . PRO A 1 121 ? 3.670 -5.926 21.997 1.00 18.68 627 PRO A C 1
ATOM 925 O O . PRO A 1 121 ? 4.629 -6.266 22.696 1.00 19.75 627 PRO A O 1
ATOM 929 N N . LYS A 1 122 ? 3.764 -5.008 21.043 1.00 17.94 628 LYS A N 1
ATOM 930 C CA . LYS A 1 122 ? 4.989 -4.261 20.823 1.00 19.05 628 LYS A CA 1
ATOM 931 C C . LYS A 1 122 ? 5.363 -3.452 22.070 1.00 19.72 628 LYS A C 1
ATOM 932 O O . LYS A 1 122 ? 6.523 -3.442 22.502 1.00 22.41 628 LYS A O 1
ATOM 938 N N . ARG A 1 123 ? 4.378 -2.763 22.636 1.00 20.04 629 ARG A N 1
ATOM 939 C CA . ARG A 1 123 ? 4.555 -2.046 23.892 1.00 19.36 629 ARG A CA 1
ATOM 940 C C . ARG A 1 123 ? 3.273 -2.255 24.673 1.00 17.99 629 ARG A C 1
ATOM 941 O O . ARG A 1 123 ? 2.207 -2.446 24.088 1.00 18.36 629 ARG A O 1
ATOM 949 N N . LEU A 1 124 ? 3.372 -2.236 25.994 1.00 18.62 630 LEU A N 1
ATOM 950 C CA . LEU A 1 124 ? 2.246 -2.656 26.807 1.00 17.92 630 LEU A CA 1
ATOM 951 C C . LEU A 1 124 ? 2.198 -1.965 28.149 1.00 17.59 630 LEU A C 1
ATOM 952 O O . LEU A 1 124 ? 3.203 -1.865 28.861 1.00 17.22 630 LEU A O 1
ATOM 957 N N . SER A 1 125 ? 1.012 -1.486 28.482 1.00 16.51 631 SER A N 1
ATOM 958 C CA A SER A 1 125 ? 0.731 -1.014 29.824 0.50 15.72 631 SER A CA 1
ATOM 959 C CA B SER A 1 125 ? 0.726 -1.011 29.829 0.50 16.07 631 SER A CA 1
ATOM 960 C C . SER A 1 125 ? -0.510 -1.742 30.319 1.00 14.76 631 SER A C 1
ATOM 961 O O . SER A 1 125 ? -1.502 -1.841 29.607 1.00 16.27 631 SER A O 1
ATOM 966 N N . ILE A 1 126 ? -0.441 -2.259 31.536 1.00 14.46 632 ILE A N 1
ATOM 967 C CA . ILE A 1 126 ? -1.584 -2.902 32.156 1.00 14.84 632 ILE A CA 1
ATOM 968 C C . ILE A 1 126 ? -1.933 -2.050 33.358 1.00 14.78 632 ILE A C 1
ATOM 969 O O . ILE A 1 126 ? -1.133 -1.908 34.288 1.00 15.61 632 ILE A O 1
ATOM 974 N N . ILE A 1 127 ? -3.118 -1.453 33.308 1.00 15.40 633 ILE A N 1
ATOM 975 C CA . ILE A 1 127 ? -3.486 -0.373 34.213 1.00 15.69 633 ILE A CA 1
ATOM 976 C C . ILE A 1 127 ? -4.695 -0.787 35.026 1.00 17.45 633 ILE A C 1
ATOM 977 O O . ILE A 1 127 ? -5.632 -1.382 34.497 1.00 18.05 633 ILE A O 1
ATOM 982 N N . HIS A 1 128 ? -4.686 -0.477 36.321 1.00 18.40 634 HIS A N 1
ATOM 983 C CA . HIS A 1 128 ? -5.868 -0.741 37.114 1.00 19.53 634 HIS A CA 1
ATOM 984 C C . HIS A 1 128 ? -6.866 0.403 36.992 1.00 19.76 634 HIS A C 1
ATOM 985 O O . HIS A 1 128 ? -6.484 1.570 36.988 1.00 21.82 634 HIS A O 1
ATOM 992 N N . CYS A 1 129 ? -8.145 0.068 36.879 1.00 22.59 635 CYS A N 1
ATOM 993 C CA . CYS A 1 129 ? -9.194 1.076 36.957 1.00 24.20 635 CYS A CA 1
ATOM 994 C C . CYS A 1 129 ? -10.200 0.595 37.974 1.00 25.72 635 CYS A C 1
ATOM 995 O O . CYS A 1 129 ? -10.360 -0.610 38.153 1.00 25.13 635 CYS A O 1
ATOM 998 N N . PRO A 1 130 ? -10.876 1.525 38.663 1.00 29.18 636 PRO A N 1
ATOM 999 C CA . PRO A 1 130 ? -11.943 1.080 39.563 1.00 30.42 636 PRO A CA 1
ATOM 1000 C C . PRO A 1 130 ? -13.106 0.488 38.770 1.00 30.95 636 PRO A C 1
ATOM 1001 O O . PRO A 1 130 ? -13.353 0.905 37.639 1.00 33.22 636 PRO A O 1
ATOM 1005 N N . GLY A 1 131 ? -13.806 -0.479 39.351 1.00 33.00 637 GLY A N 1
ATOM 1006 C CA . GLY A 1 131 ? -14.955 -1.071 38.692 1.00 34.86 637 GLY A CA 1
ATOM 1007 C C . GLY A 1 131 ? -16.237 -0.376 39.106 1.00 38.68 637 GLY A C 1
ATOM 1008 O O . GLY A 1 131 ? -16.249 0.387 40.074 1.00 37.31 637 GLY A O 1
ATOM 1009 N N . HIS A 1 132 ? -17.307 -0.613 38.353 1.00 42.55 638 HIS A N 1
ATOM 1010 C CA A HIS A 1 132 ? -18.627 -0.104 38.723 0.47 45.03 638 HIS A CA 1
ATOM 1011 C CA B HIS A 1 132 ? -18.632 -0.098 38.691 0.53 45.19 638 HIS A CA 1
ATOM 1012 C C . HIS A 1 132 ? -18.644 1.417 38.899 1.00 45.06 638 HIS A C 1
ATOM 1013 O O . HIS A 1 132 ? -19.193 1.924 39.879 1.00 44.80 638 HIS A O 1
ATOM 1026 N N . GLN A 1 133 ? -18.041 2.142 37.961 1.00 43.81 639 GLN A N 1
ATOM 1027 C CA . GLN A 1 133 ? -18.017 3.603 38.023 1.00 44.44 639 GLN A CA 1
ATOM 1028 C C . GLN A 1 133 ? -19.287 4.172 37.393 1.00 44.96 639 GLN A C 1
ATOM 1029 O O . GLN A 1 133 ? -19.860 3.565 36.493 1.00 42.29 639 GLN A O 1
ATOM 1035 N N . LYS A 1 134 ? -19.716 5.342 37.857 1.00 46.53 640 LYS A N 1
ATOM 1036 C CA . LYS A 1 134 ? -20.969 5.933 37.389 1.00 48.56 640 LYS A CA 1
ATOM 1037 C C . LYS A 1 134 ? -20.788 6.951 36.265 1.00 47.60 640 LYS A C 1
ATOM 1038 O O . LYS A 1 134 ? -21.743 7.297 35.572 1.00 48.50 640 LYS A O 1
ATOM 1044 N N . GLY A 1 135 ? -19.567 7.432 36.083 1.00 45.21 641 GLY A N 1
ATOM 1045 C CA . GLY A 1 135 ? -19.333 8.519 35.151 1.00 42.31 641 GLY A CA 1
ATOM 1046 C C . GLY A 1 135 ? -19.515 8.196 33.678 1.00 39.27 641 GLY A C 1
ATOM 1047 O O . 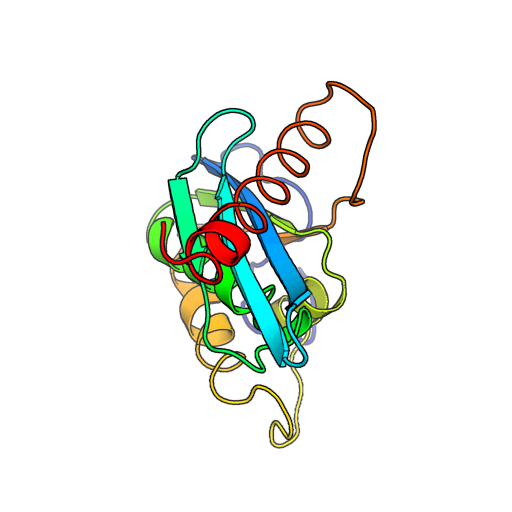GLY A 1 135 ? -19.886 7.084 33.301 1.00 38.94 641 GLY A O 1
ATOM 1048 N N . ASN A 1 136 ? -19.261 9.196 32.843 1.00 35.04 642 ASN A N 1
ATOM 1049 C CA . ASN A 1 136 ? -19.212 9.017 31.399 1.00 31.34 642 ASN A CA 1
ATOM 1050 C C . ASN A 1 136 ? -17.789 9.284 30.897 1.00 30.14 642 ASN A C 1
ATOM 1051 O O . ASN A 1 136 ? -17.569 9.534 29.709 1.00 29.61 642 ASN A O 1
ATOM 1056 N N . SER A 1 137 ? -16.825 9.239 31.813 1.00 26.55 643 SER A N 1
ATOM 1057 C CA . SER A 1 137 ? -15.419 9.316 31.436 1.00 27.96 643 SER A CA 1
ATOM 1058 C C . SER A 1 137 ? -15.060 8.083 30.619 1.00 27.82 643 SER A C 1
ATOM 1059 O O . SER A 1 137 ? -15.778 7.086 30.648 1.00 26.37 643 SER A O 1
ATOM 1062 N N . ALA A 1 138 ? -13.950 8.157 29.895 1.00 27.53 644 ALA A N 1
ATOM 1063 C CA . ALA A 1 138 ? -13.523 7.056 29.044 1.00 26.22 644 ALA A CA 1
ATOM 1064 C C . ALA A 1 138 ? -13.348 5.775 29.849 1.00 26.68 644 ALA A C 1
ATOM 1065 O O . ALA A 1 138 ? -13.823 4.707 29.458 1.00 25.04 644 ALA A O 1
ATOM 1067 N N . GLU A 1 139 ? -12.668 5.881 30.983 1.00 26.64 645 GLU A N 1
ATOM 1068 C CA A GLU A 1 139 ? -12.407 4.710 31.817 0.48 28.36 645 GLU A CA 1
ATOM 1069 C CA B GLU A 1 139 ? -12.399 4.724 31.824 0.52 28.28 645 GLU A CA 1
ATOM 1070 C C . GLU A 1 139 ? -13.683 4.138 32.413 1.00 27.11 645 GLU A C 1
ATOM 1071 O O . GLU A 1 139 ? -13.842 2.917 32.508 1.00 26.48 645 GLU A O 1
ATOM 1082 N N . ALA A 1 140 ? -14.596 5.014 32.816 1.00 26.33 646 ALA A N 1
ATOM 1083 C CA . ALA A 1 140 ? -15.865 4.568 33.365 1.00 23.11 646 ALA A CA 1
ATOM 1084 C C . ALA A 1 140 ? -16.649 3.792 32.321 1.00 21.98 646 ALA A C 1
ATOM 1085 O O . ALA A 1 140 ? -17.156 2.705 32.604 1.00 22.64 646 ALA A O 1
ATOM 1087 N N . ARG A 1 141 ? -16.743 4.359 31.117 1.00 21.17 647 ARG A N 1
ATOM 1088 C CA A ARG A 1 141 ? -17.513 3.752 30.036 0.59 22.61 647 ARG A CA 1
ATOM 1089 C CA B ARG A 1 141 ? -17.506 3.757 30.028 0.41 22.74 647 ARG A CA 1
ATOM 1090 C C . ARG A 1 141 ? -16.873 2.448 29.574 1.00 22.44 647 ARG A C 1
ATOM 1091 O O . ARG A 1 141 ? -17.569 1.475 29.303 1.00 20.50 647 ARG A O 1
ATOM 1106 N N . GLY A 1 142 ? -15.546 2.434 29.488 1.00 20.87 648 GLY A N 1
ATOM 1107 C CA . GLY A 1 142 ? -14.842 1.251 29.018 1.00 19.28 648 GLY A CA 1
ATOM 1108 C C . GLY A 1 142 ? -14.995 0.085 29.973 1.00 18.83 648 GLY A C 1
ATOM 1109 O O . GLY A 1 142 ? -15.287 -1.046 29.571 1.00 17.04 648 GLY A O 1
ATOM 1110 N N . ASN A 1 143 ? -14.776 0.353 31.250 1.00 18.17 649 ASN A N 1
ATOM 1111 C CA . ASN A 1 143 ? -14.909 -0.691 32.242 1.00 18.81 649 ASN A CA 1
ATOM 1112 C C . ASN A 1 143 ? -16.345 -1.201 32.314 1.00 18.32 649 ASN A C 1
ATOM 1113 O O . ASN A 1 143 ? -16.575 -2.397 32.451 1.00 19.05 649 ASN A O 1
ATOM 1118 N N . ARG A 1 144 ? -17.311 -0.295 32.204 1.00 18.18 650 ARG A N 1
ATOM 1119 C CA . ARG A 1 144 ? -18.722 -0.684 32.185 1.00 19.91 650 ARG A CA 1
ATOM 1120 C C . ARG A 1 144 ? -19.052 -1.572 30.996 1.00 18.39 650 ARG A C 1
ATOM 1121 O O . ARG A 1 144 ? -19.773 -2.564 31.131 1.00 18.89 650 ARG A O 1
ATOM 1129 N N . MET A 1 145 ? -18.522 -1.212 29.829 1.00 17.58 651 MET A N 1
ATOM 1130 C CA . MET A 1 145 ? -18.762 -1.982 28.616 1.00 17.74 651 MET A CA 1
ATOM 1131 C C . MET A 1 145 ? -18.207 -3.390 28.773 1.00 16.33 651 MET A C 1
ATOM 1132 O O . MET A 1 145 ? -18.842 -4.356 28.364 1.00 16.87 651 MET A O 1
ATOM 1137 N N . ALA A 1 146 ? -17.005 -3.506 29.333 1.00 16.50 652 ALA A N 1
ATOM 1138 C CA . ALA A 1 146 ? -16.392 -4.820 29.494 1.00 14.64 652 ALA A CA 1
ATOM 1139 C C . ALA A 1 146 ? -17.168 -5.675 30.497 1.00 16.80 652 ALA A C 1
ATOM 1140 O O . ALA A 1 146 ? -17.397 -6.865 30.251 1.00 16.90 652 ALA A O 1
ATOM 1142 N N . ASP A 1 147 ? -17.593 -5.075 31.608 1.00 16.25 653 ASP A N 1
ATOM 1143 C CA A ASP A 1 147 ? -18.378 -5.806 32.598 0.62 17.18 653 ASP A CA 1
ATOM 1144 C CA B ASP A 1 147 ? -18.399 -5.771 32.613 0.38 17.69 653 ASP A CA 1
ATOM 1145 C C . ASP A 1 147 ? -19.693 -6.295 32.001 1.00 17.85 653 ASP A C 1
ATOM 1146 O O . ASP A 1 147 ? -20.074 -7.452 32.195 1.00 19.47 653 ASP A O 1
ATOM 1155 N N . GLN A 1 148 ? -20.377 -5.427 31.263 1.00 17.13 654 GLN A N 1
ATOM 1156 C CA . GLN A 1 148 ? -21.642 -5.801 30.652 1.00 19.33 654 GLN A CA 1
ATOM 1157 C C . GLN A 1 148 ? -21.466 -6.909 29.624 1.00 18.91 654 GLN A C 1
ATOM 1158 O O . GLN A 1 148 ? -22.237 -7.862 29.602 1.00 18.73 654 GLN A O 1
ATOM 1164 N N . ALA A 1 149 ? -20.415 -6.814 28.813 1.00 17.01 655 ALA A N 1
ATOM 1165 C CA . ALA A 1 149 ? -20.183 -7.793 27.768 1.00 16.69 655 ALA A CA 1
ATOM 1166 C C . ALA A 1 149 ? -19.831 -9.161 28.345 1.00 15.72 655 ALA A C 1
ATOM 1167 O O . ALA A 1 149 ? -20.281 -10.189 27.826 1.00 17.07 655 ALA A O 1
ATOM 1169 N N . ALA A 1 150 ? -19.026 -9.183 29.406 1.00 15.08 656 ALA A N 1
ATOM 1170 C CA . ALA A 1 150 ? -18.644 -10.458 30.004 1.00 16.28 656 ALA A CA 1
ATOM 1171 C C . ALA A 1 150 ? -19.853 -11.115 30.666 1.00 17.10 656 ALA A C 1
ATOM 1172 O O . ALA A 1 150 ? -20.048 -12.315 30.543 1.00 16.82 656 ALA A O 1
ATOM 1174 N N . ARG A 1 151 ? -20.652 -10.324 31.381 1.00 16.40 657 ARG A N 1
ATOM 1175 C CA A ARG A 1 151 ? -21.818 -10.866 32.068 0.67 15.70 657 ARG A CA 1
ATOM 1176 C CA B ARG A 1 151 ? -21.834 -10.831 32.066 0.33 16.98 657 ARG A CA 1
ATOM 1177 C C . ARG A 1 151 ? -22.867 -11.323 31.054 1.00 16.43 657 ARG A C 1
ATOM 1178 O O . ARG A 1 151 ? -23.469 -12.390 31.219 1.00 18.51 657 ARG A O 1
ATOM 1193 N N . GLU A 1 152 ? -23.066 -10.540 29.998 1.00 18.66 658 GLU A N 1
ATOM 1194 C CA . GLU A 1 152 ? -24.005 -10.922 28.950 1.00 19.33 658 GLU A CA 1
ATOM 1195 C C . GLU A 1 152 ? -23.592 -12.251 28.299 1.00 18.82 658 GLU A C 1
ATOM 1196 O O . GLU A 1 152 ? -24.428 -13.126 28.088 1.00 19.28 658 GLU A O 1
ATOM 1202 N N . ALA A 1 153 ? -22.309 -12.404 27.970 1.00 17.11 659 ALA A N 1
ATOM 1203 C CA . ALA A 1 153 ? -21.864 -13.644 27.343 1.00 17.50 659 ALA A CA 1
ATOM 1204 C C . ALA A 1 153 ? -22.120 -14.845 28.247 1.00 17.97 659 ALA A C 1
ATOM 1205 O O . ALA A 1 153 ? -22.587 -15.886 27.788 1.00 19.42 659 ALA A O 1
ATOM 1207 N N . ALA A 1 154 ? -21.830 -14.690 29.534 1.00 16.97 660 ALA A N 1
ATOM 1208 C CA . ALA A 1 154 ? -22.023 -15.769 30.503 1.00 17.06 660 ALA A CA 1
ATOM 1209 C C . ALA A 1 154 ? -23.50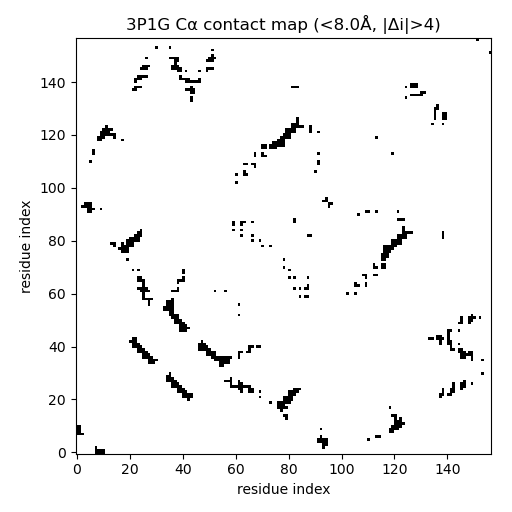5 -16.106 30.656 1.00 18.87 660 ALA A C 1
ATOM 1210 O O . ALA A 1 154 ? -23.878 -17.283 30.697 1.00 19.38 660 ALA A O 1
ATOM 1212 N N . MET A 1 155 ? -24.345 -15.078 30.740 1.00 18.27 661 MET A N 1
ATOM 1213 C CA . MET A 1 155 ? -25.787 -15.292 30.901 1.00 19.60 661 MET A CA 1
ATOM 1214 C C . MET A 1 155 ? -26.404 -15.974 29.685 1.00 20.87 661 MET A C 1
ATOM 1215 O O . MET A 1 155 ? -27.178 -16.923 29.827 1.00 21.84 661 MET A O 1
ATOM 1220 N N . LYS A 1 156 ? -26.072 -15.493 28.493 1.00 21.35 662 LYS A N 1
ATOM 1221 C CA . LYS A 1 156 ? -26.639 -16.055 27.272 1.00 23.50 662 LYS A CA 1
ATOM 1222 C C . LYS A 1 156 ? -26.318 -17.542 27.116 1.00 23.65 662 LYS A C 1
ATOM 1223 O O . LYS A 1 156 ? -27.149 -18.319 26.652 1.00 26.23 662 LYS A O 1
ATOM 1229 N N . ALA A 1 157 ? -25.115 -17.932 27.523 1.00 23.53 663 ALA A N 1
ATOM 1230 C CA . ALA A 1 157 ? -24.693 -19.323 27.438 1.00 23.77 663 ALA A CA 1
ATOM 1231 C C . ALA A 1 157 ? -25.433 -20.210 28.438 1.00 25.99 663 ALA A C 1
ATOM 1232 O O . ALA A 1 157 ? -25.831 -21.328 28.104 1.00 28.70 663 ALA A O 1
ATOM 1234 N N . VAL A 1 158 ? -25.614 -19.727 29.663 1.00 24.82 664 VAL A N 1
ATOM 1235 C CA A VAL A 1 158 ? -26.338 -20.471 30.691 0.38 26.50 664 VAL A CA 1
ATOM 1236 C CA B VAL A 1 158 ? -26.312 -20.535 30.653 0.62 26.40 664 VAL A CA 1
ATOM 1237 C C . VAL A 1 158 ? -27.787 -20.701 30.281 1.00 26.51 664 VAL A C 1
ATOM 1238 O O . VAL A 1 158 ? -28.357 -21.773 30.496 1.00 29.47 664 VAL A O 1
ATOM 1245 N N . LEU A 1 159 ? -28.385 -19.667 29.693 1.00 26.83 665 LEU A N 1
ATOM 1246 C CA . LEU A 1 159 ? -29.796 -19.699 29.299 1.00 28.86 665 LEU A CA 1
ATOM 1247 C C . LEU A 1 159 ? -30.007 -20.407 27.959 1.00 38.35 665 LEU A C 1
ATOM 1248 O O . LEU A 1 159 ? -31.147 -20.637 27.547 1.00 39.15 665 LEU A O 1
ATOM 1253 N N . GLU A 1 160 ? -28.912 -20.708 27.286 1.00 47.79 666 GLU A N 1
ATOM 1254 C CA . GLU A 1 160 ? -28.834 -21.403 25.989 1.00 59.22 666 GLU A CA 1
ATOM 1255 C C . GLU A 1 160 ? -28.975 -20.537 24.737 1.00 64.43 666 GLU A C 1
ATOM 1256 O O . GLU A 1 160 ? -28.783 -21.016 23.617 1.00 66.61 666 GLU A O 1
ATOM 1262 N N . THR A 1 161 ? -29.307 -19.274 24.911 1.00 68.82 667 THR A N 1
ATOM 1263 C CA . THR A 1 161 ? -29.298 -18.316 23.838 1.00 72.12 667 THR A CA 1
ATOM 1264 C C . THR A 1 161 ? -29.907 -17.019 24.338 1.00 72.47 667 THR A C 1
ATOM 1265 O O . THR A 1 161 ? -29.942 -16.784 25.539 1.00 72.07 667 THR A O 1
#

Solvent-accessible surface area: 8403 Å² total; per-residue (Å²): 136,66,117,104,30,36,18,100,58,5,56,57,121,64,28,143,90,28,82,72,58,20,5,1,6,8,10,26,20,117,41,159,76,98,90,47,2,0,0,0,0,0,38,47,86,109,77,65,36,24,128,41,30,97,56,54,5,44,44,68,83,0,13,0,42,0,0,13,35,0,0,110,62,0,106,36,88,50,0,9,0,13,0,38,12,167,46,0,46,48,21,0,10,86,77,66,151,55,195,50,149,106,13,112,103,35,9,105,44,0,43,155,3,0,109,62,3,119,121,3,0,0,12,45,0,75,35,158,45,172,39,132,61,48,63,1,88,0,2,81,52,0,60,99,8,0,110,94,19,1,49,112,56,34,113,146,136

Secondary structure (DSSP, 8-state):
--SS-SSTT-BSS--TT-SEEEEEEEEEEEETTEEEEEEEEE-SS-EEEEEEE-TT--HHHHHHHHHHHHHHHTBTSEEEEEE--HHHHHHHHS---S---SSHHHHHHHHHHTTSBSEEEEEE--SS--S-SHHHHHHHHHHHHHHHHHHHHHTT-

Nearest PDB structures (foldseek):
  3v1q-assembly1_A  TM=1.005E+00  e=7.664E-34  Xenotropic MuLV-related virus VP35
  3v1r-assembly1_A  TM=9.454E-01  e=5.041E-30  Xenotropic MuLV-related virus VP35
  2hb5-assembly1_A  TM=9.768E-01  e=1.457E-26  Moloney murine leukemia virus
  4e89-assembly1_A  TM=9.207E-01  e=7.352E-25  Xenotropic MuLV-related virus VP62
  5dmq-assembly1_A  TM=8.766E-01  e=2.915E-21  Moloney murine leukemia virus isolate Shinnick

Foldseek 3Di:
DAPQAQDVQEAADDDPPFPDEKEKFKDWDDDPHWIWIKIFIAFLPGTPDIATDDIPQDRLLNRLVNLLVVLQVQFAGGYEYEYQDPSNVCLRTHHDDDQDPPSNVSSVSSSVSNPGHPHYYYYYDHAPDDDPDRRHSRNVVNHVRTVVNRVCVVVPD